Protein AF-A0A2W0CD88-F1 (afdb_monomer)

Radius of gyration: 16.81 Å; Cα contacts (8 Å, |Δi|>4): 63; chains: 1; bounding box: 39×22×50 Å

Secondary structure (DSSP, 8-state):
--HHHHHHHHHHHHHHHHHHHHHHHHHH----HHHHHHHHHHHHHHHHHHHHHHHHHHHHS-TTSTTHHHHHHHHHHHHHHHHHHHHHHHS---TT--HHHHHHHH--

Organism: NCBI:txid59845

Structure (mmCIF, N/CA/C/O backbone):
data_AF-A0A2W0CD88-F1
#
_entry.id   AF-A0A2W0CD88-F1
#
loop_
_atom_site.group_PDB
_atom_site.id
_atom_site.type_symbol
_atom_site.label_atom_id
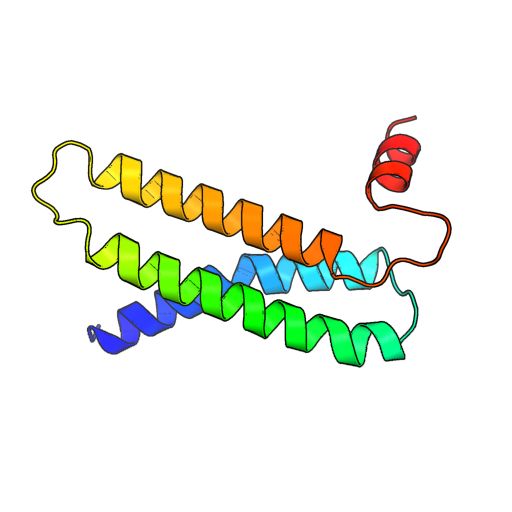_atom_site.label_alt_id
_atom_site.label_comp_id
_atom_site.label_asym_id
_atom_site.label_entity_id
_atom_site.label_seq_id
_atom_site.pdbx_PDB_ins_code
_atom_site.Cartn_x
_atom_site.Cartn_y
_atom_site.Cartn_z
_atom_site.occupancy
_atom_site.B_iso_or_equiv
_atom_site.auth_seq_id
_atom_site.auth_comp_id
_atom_site.auth_asym_id
_atom_site.auth_atom_id
_atom_site.pdbx_PDB_model_num
ATOM 1 N N . MET A 1 1 ? -5.886 -15.770 20.139 1.00 70.75 1 MET A N 1
ATOM 2 C CA . MET A 1 1 ? -4.857 -15.155 19.264 1.00 70.75 1 MET A CA 1
ATOM 3 C C . MET A 1 1 ? -4.293 -13.910 19.940 1.00 70.75 1 MET A C 1
ATOM 5 O O . MET A 1 1 ? -5.084 -13.085 20.384 1.00 70.75 1 MET A O 1
A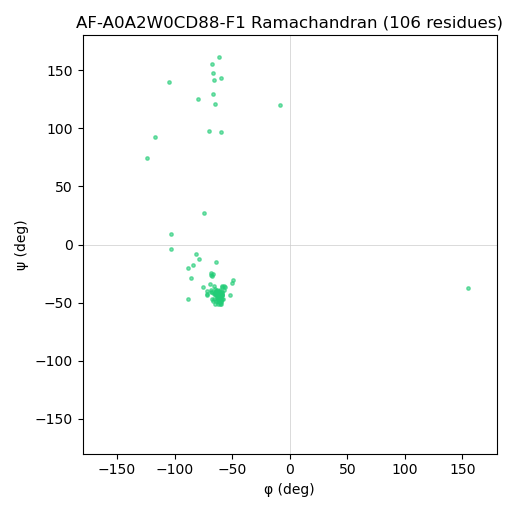TOM 9 N N . SER A 1 2 ? -2.967 -13.773 20.060 1.00 87.75 2 SER A N 1
ATOM 10 C CA . SER A 1 2 ? -2.350 -12.602 20.705 1.00 87.75 2 SER A CA 1
ATOM 11 C C . SER A 1 2 ? -2.571 -11.319 19.883 1.00 87.75 2 SER A C 1
ATOM 13 O O . SER A 1 2 ? -2.762 -11.363 18.664 1.00 87.75 2 SER A O 1
ATOM 15 N N . LYS A 1 3 ? -2.540 -10.149 20.540 1.00 82.62 3 LYS A N 1
ATOM 16 C CA . LYS A 1 3 ? -2.680 -8.834 19.877 1.00 82.62 3 LYS A CA 1
ATOM 17 C C . LYS A 1 3 ? -1.612 -8.622 18.794 1.00 82.62 3 LYS A C 1
ATOM 19 O O . LYS A 1 3 ? -1.905 -8.042 17.750 1.00 82.62 3 LYS A O 1
ATOM 24 N N . GLN A 1 4 ? -0.402 -9.129 19.035 1.00 84.44 4 GLN A N 1
ATOM 25 C CA . GLN A 1 4 ? 0.709 -9.109 18.085 1.00 84.44 4 GLN A CA 1
ATOM 26 C C . GLN A 1 4 ? 0.414 -9.985 16.864 1.00 84.44 4 GLN A C 1
ATOM 28 O O . GLN A 1 4 ? 0.478 -9.486 15.744 1.00 84.44 4 GLN A O 1
ATOM 33 N N . MET A 1 5 ? -0.039 -11.227 17.067 1.00 88.19 5 MET A N 1
ATOM 34 C CA . MET A 1 5 ? -0.384 -12.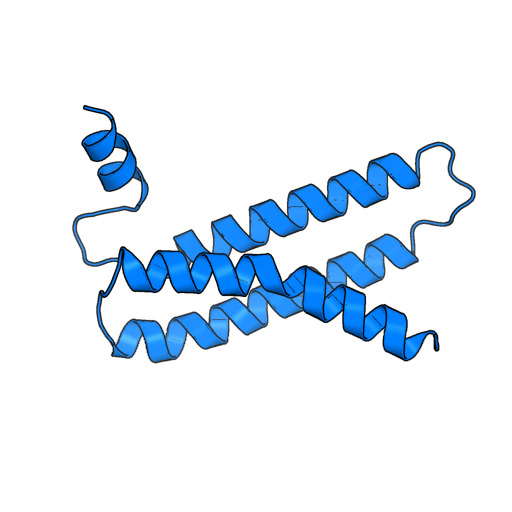137 15.969 1.00 88.19 5 MET A CA 1
ATOM 35 C C . MET A 1 5 ? -1.507 -11.573 15.086 1.00 88.19 5 MET A C 1
ATOM 37 O O . MET A 1 5 ? -1.416 -11.616 13.863 1.00 88.19 5 MET A O 1
ATOM 41 N N . LYS A 1 6 ? -2.517 -10.922 15.683 1.00 87.38 6 LYS A N 1
ATOM 42 C CA . LYS A 1 6 ? -3.561 -10.219 14.917 1.00 87.38 6 LYS A CA 1
ATOM 43 C C . LYS A 1 6 ? -2.992 -9.092 14.048 1.00 87.38 6 LYS A C 1
ATOM 45 O O . LYS A 1 6 ? -3.415 -8.924 12.911 1.00 87.38 6 LYS A O 1
ATOM 50 N N . SER A 1 7 ? -2.062 -8.303 14.588 1.00 85.25 7 SER A N 1
ATOM 51 C CA . SER A 1 7 ? -1.416 -7.214 13.849 1.00 85.25 7 SER A CA 1
ATOM 52 C C . SER A 1 7 ? -0.577 -7.733 12.686 1.00 85.25 7 SER A C 1
ATOM 54 O O . SER A 1 7 ? -0.620 -7.138 11.613 1.00 85.25 7 SER A O 1
ATOM 56 N N . MET A 1 8 ? 0.159 -8.826 12.896 1.00 89.00 8 MET A N 1
ATOM 57 C CA . MET A 1 8 ? 0.961 -9.463 11.851 1.00 89.00 8 MET A CA 1
ATOM 58 C C . MET A 1 8 ? 0.071 -9.971 10.718 1.00 89.00 8 MET A C 1
ATOM 60 O O . MET A 1 8 ? 0.329 -9.645 9.568 1.00 89.00 8 MET A O 1
ATOM 64 N N . LEU A 1 9 ? -1.029 -10.664 11.032 1.00 92.69 9 LEU A N 1
ATOM 65 C CA . LEU A 1 9 ? -1.971 -11.140 10.014 1.00 92.69 9 LEU A CA 1
ATOM 66 C C . LEU A 1 9 ? -2.606 -9.998 9.213 1.00 92.69 9 LEU A C 1
ATOM 68 O O . LEU A 1 9 ? -2.748 -10.113 8.002 1.00 92.69 9 LEU A O 1
ATOM 72 N N . ILE A 1 10 ? -2.959 -8.884 9.864 1.00 90.62 10 ILE A N 1
ATOM 73 C CA . ILE A 1 10 ? -3.493 -7.702 9.165 1.00 90.62 10 ILE A CA 1
ATOM 74 C C . ILE A 1 10 ? -2.443 -7.108 8.224 1.00 90.62 10 ILE A C 1
ATOM 76 O O . ILE A 1 10 ? -2.779 -6.728 7.108 1.00 90.62 10 ILE A O 1
ATOM 80 N N . PHE A 1 11 ? -1.184 -7.037 8.654 1.00 91.06 11 PHE A N 1
ATOM 81 C CA . PHE A 1 11 ? -0.101 -6.552 7.805 1.00 91.06 11 PHE A CA 1
ATOM 82 C C . PHE A 1 11 ? 0.148 -7.494 6.616 1.00 91.06 11 PHE A C 1
ATOM 84 O O . PHE A 1 11 ? 0.192 -7.042 5.476 1.00 91.06 11 PHE A O 1
ATOM 91 N N . MET A 1 12 ? 0.221 -8.807 6.860 1.00 93.12 12 MET A N 1
ATOM 92 C CA . MET A 1 12 ? 0.379 -9.820 5.811 1.00 93.12 12 MET A CA 1
ATOM 93 C C . MET A 1 12 ? -0.785 -9.800 4.815 1.00 93.12 12 MET A C 1
ATOM 95 O O . MET A 1 12 ? -0.560 -9.886 3.617 1.00 93.12 12 MET A O 1
ATOM 99 N N . ALA A 1 13 ? -2.024 -9.637 5.278 1.00 93.00 13 ALA A N 1
ATOM 100 C CA . ALA A 1 13 ? -3.170 -9.490 4.385 1.00 93.00 13 ALA A CA 1
ATOM 101 C C . 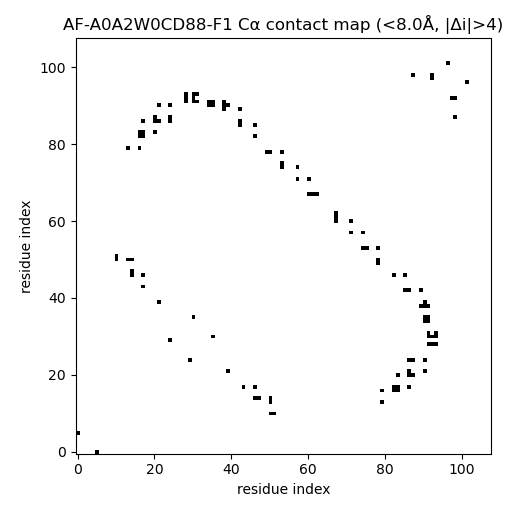ALA A 1 13 ? -3.129 -8.156 3.619 1.00 93.00 13 ALA A C 1
ATOM 103 O O . ALA A 1 13 ? -3.440 -8.110 2.432 1.00 93.00 13 ALA A O 1
ATOM 104 N N . GLY A 1 14 ? -2.717 -7.075 4.284 1.00 91.88 14 GLY A N 1
ATOM 105 C CA . GLY A 1 14 ? -2.637 -5.736 3.704 1.00 91.88 14 GLY A CA 1
ATOM 106 C C . GLY A 1 14 ? -1.556 -5.575 2.636 1.00 91.88 14 GLY A C 1
ATOM 107 O O . GLY A 1 14 ? -1.709 -4.718 1.773 1.00 91.88 14 GLY A O 1
ATOM 108 N N . ILE A 1 15 ? -0.498 -6.397 2.654 1.00 94.38 15 ILE A N 1
ATOM 109 C CA . ILE A 1 15 ? 0.556 -6.361 1.629 1.00 94.38 15 ILE A CA 1
ATOM 110 C C . ILE A 1 15 ? 0.197 -7.172 0.373 1.00 94.38 15 ILE A C 1
ATOM 112 O O . ILE A 1 15 ? 0.787 -6.939 -0.683 1.00 94.38 15 ILE A O 1
ATOM 116 N N . LEU A 1 16 ? -0.786 -8.082 0.445 1.00 94.62 16 LEU A N 1
ATOM 117 C CA . LEU A 1 16 ? -1.200 -8.919 -0.692 1.00 94.62 16 LEU A CA 1
ATOM 118 C C . LEU A 1 16 ? -1.518 -8.124 -1.969 1.00 94.62 16 LEU A C 1
ATOM 120 O O . LEU A 1 16 ? -1.043 -8.541 -3.023 1.00 94.62 16 LEU A O 1
ATOM 124 N N . PRO A 1 17 ? -2.240 -6.984 -1.931 1.00 94.00 17 PRO A N 1
ATOM 125 C CA . PRO A 1 17 ? -2.482 -6.179 -3.126 1.00 94.00 17 PRO A CA 1
ATOM 126 C C . PRO A 1 17 ? -1.191 -5.739 -3.819 1.00 94.00 17 PRO A C 1
ATOM 128 O O . PRO A 1 17 ? -1.121 -5.779 -5.043 1.00 94.00 17 PRO A O 1
ATOM 131 N N . THR A 1 18 ? -0.152 -5.377 -3.057 1.00 95.56 18 THR A N 1
ATOM 132 C CA . THR A 1 18 ? 1.166 -5.022 -3.606 1.00 95.56 18 THR A CA 1
ATOM 133 C C . THR A 1 18 ? 1.804 -6.220 -4.294 1.00 95.56 18 THR A C 1
ATOM 135 O O . THR A 1 18 ? 2.233 -6.102 -5.437 1.00 95.56 18 THR A O 1
ATOM 138 N N . VAL A 1 19 ? 1.819 -7.382 -3.630 1.00 95.12 19 VAL A N 1
ATOM 139 C CA . VAL A 1 19 ? 2.401 -8.616 -4.184 1.00 95.12 19 VAL A CA 1
ATOM 140 C C . VAL A 1 19 ? 1.693 -9.002 -5.482 1.00 95.12 19 VAL A C 1
ATOM 142 O O . VAL A 1 19 ? 2.349 -9.187 -6.502 1.00 95.12 19 VAL A O 1
ATOM 145 N N . ILE A 1 20 ? 0.359 -9.069 -5.461 1.00 95.56 20 ILE A N 1
ATOM 146 C CA . ILE A 1 20 ? -0.462 -9.425 -6.624 1.00 95.56 20 ILE A CA 1
ATOM 147 C C . ILE A 1 20 ? -0.220 -8.437 -7.769 1.00 95.56 20 ILE A C 1
ATOM 149 O O . ILE A 1 20 ? 0.034 -8.859 -8.894 1.00 95.56 20 ILE A O 1
ATOM 153 N N . SER A 1 21 ? -0.233 -7.132 -7.485 1.00 93.38 21 SER A N 1
ATOM 154 C CA . SER A 1 21 ? -0.035 -6.102 -8.512 1.00 93.38 21 SER A CA 1
ATOM 155 C C . SER A 1 21 ? 1.359 -6.176 -9.131 1.00 93.38 21 SER A C 1
ATOM 157 O O . SER A 1 21 ? 1.487 -6.063 -10.345 1.00 93.38 21 SER A O 1
ATOM 159 N N . ILE A 1 22 ? 2.401 -6.414 -8.328 1.00 92.56 22 ILE A N 1
ATOM 160 C CA . ILE A 1 22 ? 3.773 -6.571 -8.831 1.00 92.56 22 ILE A CA 1
ATOM 161 C C . ILE A 1 22 ? 3.879 -7.812 -9.718 1.00 92.56 22 ILE A C 1
ATOM 163 O O . ILE A 1 22 ? 4.484 -7.734 -10.780 1.00 92.56 22 ILE A O 1
ATOM 167 N N . GLN A 1 23 ? 3.267 -8.939 -9.336 1.00 92.12 23 GLN A N 1
ATOM 168 C CA . GLN A 1 23 ? 3.264 -10.145 -10.174 1.00 92.12 23 GLN A CA 1
ATOM 169 C C . GLN A 1 23 ? 2.560 -9.905 -11.515 1.00 92.12 23 GLN A C 1
ATOM 171 O O . GLN A 1 23 ? 3.087 -10.282 -12.560 1.00 92.12 23 GLN A O 1
ATOM 176 N N . ILE A 1 24 ? 1.416 -9.212 -11.500 1.00 90.44 24 ILE A N 1
ATOM 177 C CA . ILE A 1 24 ? 0.709 -8.799 -12.720 1.00 90.44 24 ILE A CA 1
ATOM 178 C C . ILE A 1 24 ? 1.615 -7.904 -13.578 1.00 90.44 24 ILE A C 1
ATOM 180 O O . ILE A 1 24 ? 1.780 -8.162 -14.767 1.00 90.44 24 ILE A O 1
ATOM 184 N N . MET A 1 25 ? 2.255 -6.890 -12.990 1.00 88.12 25 MET A N 1
ATOM 185 C CA . MET A 1 25 ? 3.146 -5.994 -13.732 1.00 88.12 25 MET A CA 1
ATOM 186 C C . MET A 1 25 ? 4.381 -6.705 -14.286 1.00 88.12 25 MET A C 1
ATOM 188 O O . MET A 1 25 ? 4.769 -6.432 -15.413 1.00 88.12 25 MET A O 1
ATOM 192 N N . ILE A 1 26 ? 4.975 -7.653 -13.561 1.00 88.50 26 ILE A N 1
ATOM 193 C CA . ILE A 1 26 ? 6.090 -8.462 -14.076 1.00 88.50 26 ILE A CA 1
ATOM 194 C C . ILE A 1 26 ? 5.646 -9.309 -15.274 1.00 88.50 26 ILE A C 1
ATOM 196 O O . ILE A 1 26 ? 6.419 -9.458 -16.219 1.00 88.50 26 ILE A O 1
ATOM 200 N N . HIS A 1 27 ? 4.430 -9.859 -15.231 1.00 86.44 27 HIS A N 1
ATOM 201 C CA . HIS A 1 27 ? 3.890 -10.691 -16.303 1.00 86.44 27 HIS A CA 1
ATOM 202 C C . HIS A 1 27 ? 3.622 -9.890 -17.586 1.00 86.44 27 HIS A C 1
ATOM 204 O O . HIS A 1 27 ? 4.036 -10.316 -18.660 1.00 86.44 27 HIS A O 1
ATOM 210 N N . TYR A 1 28 ? 2.970 -8.727 -17.477 1.00 82.75 28 TYR A N 1
ATOM 211 C CA . TYR A 1 28 ? 2.600 -7.904 -18.638 1.00 82.75 28 TYR A CA 1
ATOM 212 C C . TYR A 1 28 ? 3.704 -6.948 -19.102 1.00 82.75 28 TYR A C 1
ATOM 214 O O . TYR A 1 28 ? 3.786 -6.633 -20.284 1.00 82.75 28 TYR A O 1
ATOM 222 N N . PHE A 1 29 ? 4.568 -6.503 -18.188 1.00 81.12 29 PHE A N 1
ATOM 223 C CA . PHE A 1 29 ? 5.673 -5.581 -18.456 1.00 81.12 29 PHE A CA 1
ATOM 224 C C . PHE A 1 29 ? 6.993 -6.209 -18.002 1.00 81.12 29 PHE A C 1
ATOM 226 O O . PHE A 1 29 ? 7.577 -5.797 -16.988 1.00 81.12 29 PHE A O 1
ATOM 233 N N . PRO A 1 30 ? 7.519 -7.187 -18.760 1.00 75.06 30 PRO A N 1
ATOM 234 C CA . PRO A 1 30 ? 8.822 -7.787 -18.503 1.00 75.06 30 PRO A CA 1
ATOM 235 C C . PRO A 1 30 ? 9.979 -6.853 -18.913 1.00 75.06 30 PRO A C 1
ATOM 237 O O . PRO A 1 30 ? 11.070 -7.331 -19.214 1.00 75.06 30 PRO A O 1
ATOM 240 N N . ALA A 1 31 ? 9.774 -5.535 -18.905 1.00 66.19 31 ALA A N 1
ATOM 241 C CA . ALA A 1 31 ? 10.766 -4.524 -19.251 1.00 66.19 31 ALA A CA 1
ATOM 242 C C . ALA A 1 31 ? 11.995 -4.554 -18.322 1.00 66.19 31 ALA A C 1
ATOM 244 O O . ALA A 1 31 ? 11.953 -5.147 -17.245 1.00 66.19 31 ALA A O 1
ATOM 245 N N . THR A 1 32 ? 13.110 -3.953 -18.753 1.00 66.69 32 THR A N 1
ATOM 246 C CA . THR A 1 32 ? 14.468 -3.974 -18.145 1.00 66.69 32 THR A CA 1
ATOM 247 C C . THR A 1 32 ? 14.636 -4.614 -16.746 1.00 66.69 32 THR A C 1
ATOM 249 O O . THR A 1 32 ? 14.103 -4.161 -15.729 1.00 66.69 32 THR A O 1
ATOM 252 N N . GLY A 1 33 ? 15.476 -5.655 -16.666 1.00 71.75 33 GLY A N 1
ATOM 253 C CA . GLY A 1 33 ? 15.785 -6.348 -15.406 1.00 71.75 33 GLY A CA 1
ATOM 254 C C . GLY A 1 33 ? 16.382 -5.434 -14.326 1.00 71.75 33 GLY A C 1
ATOM 255 O O . GLY A 1 33 ? 16.016 -5.548 -13.160 1.00 71.75 33 GLY A O 1
ATOM 256 N N . LEU A 1 34 ? 17.226 -4.467 -14.709 1.00 77.69 34 LEU A N 1
ATOM 257 C CA . LEU A 1 34 ? 17.843 -3.521 -13.770 1.00 77.69 34 LEU A CA 1
ATOM 258 C C . LEU A 1 34 ? 16.821 -2.554 -13.151 1.00 77.69 34 LEU A C 1
ATOM 260 O O . LEU A 1 34 ? 16.860 -2.308 -11.946 1.00 77.69 34 LEU A O 1
ATOM 264 N N . GLY A 1 35 ? 15.869 -2.058 -13.950 1.00 80.06 35 GLY A N 1
ATOM 265 C CA . GLY A 1 35 ? 14.784 -1.215 -13.452 1.00 80.06 35 GLY A CA 1
ATOM 266 C C . GLY A 1 35 ? 13.969 -1.944 -12.388 1.00 80.06 35 GLY A C 1
ATOM 267 O O . GLY A 1 35 ? 13.692 -1.382 -11.330 1.00 80.06 35 GLY A O 1
ATOM 268 N N . ARG A 1 36 ? 13.658 -3.227 -12.613 1.00 85.62 36 ARG A N 1
ATOM 269 C CA . ARG A 1 36 ? 12.925 -4.071 -11.654 1.00 85.62 36 ARG A CA 1
ATOM 270 C C . ARG A 1 36 ? 13.687 -4.291 -10.347 1.00 85.62 36 ARG A C 1
ATOM 272 O O . ARG A 1 36 ? 13.073 -4.227 -9.286 1.00 85.62 36 ARG A O 1
ATOM 279 N N . ILE A 1 37 ? 15.005 -4.491 -10.409 1.00 88.38 37 ILE A N 1
ATOM 280 C CA . ILE A 1 37 ? 15.854 -4.684 -9.218 1.00 88.38 37 ILE A CA 1
ATOM 281 C C . ILE A 1 37 ? 15.780 -3.479 -8.270 1.00 88.38 37 ILE A C 1
ATOM 283 O O . ILE A 1 37 ? 15.797 -3.665 -7.057 1.00 88.38 37 ILE A O 1
ATOM 287 N N . ILE A 1 38 ? 15.669 -2.259 -8.801 1.00 87.62 38 ILE A N 1
ATOM 288 C CA . ILE A 1 38 ? 15.620 -1.035 -7.987 1.00 87.62 38 ILE A CA 1
ATOM 289 C C . ILE A 1 38 ? 14.181 -0.691 -7.580 1.00 87.62 38 ILE A C 1
ATOM 291 O O . ILE A 1 38 ? 13.908 -0.395 -6.416 1.00 87.62 38 ILE A O 1
ATOM 295 N N . THR A 1 39 ? 13.251 -0.732 -8.533 1.00 90.25 39 THR A N 1
ATOM 296 C CA . THR A 1 39 ? 11.873 -0.252 -8.334 1.00 90.25 39 THR A CA 1
ATOM 297 C C . THR A 1 39 ? 11.054 -1.173 -7.440 1.00 90.25 39 THR A C 1
ATOM 299 O O . THR A 1 39 ? 10.386 -0.675 -6.542 1.00 90.25 39 THR A O 1
ATOM 302 N N . ILE A 1 40 ? 11.143 -2.501 -7.597 1.00 91.81 40 ILE A N 1
ATOM 303 C CA . ILE A 1 40 ? 10.325 -3.449 -6.823 1.00 91.81 40 ILE A CA 1
ATOM 304 C C . ILE A 1 40 ? 10.582 -3.319 -5.310 1.00 91.81 40 ILE A C 1
ATOM 306 O O . ILE A 1 40 ? 9.610 -3.137 -4.568 1.00 91.81 40 ILE A O 1
ATOM 310 N N . PRO A 1 41 ? 11.838 -3.356 -4.809 1.00 93.31 41 PRO A N 1
ATOM 311 C CA . PRO A 1 41 ? 12.100 -3.142 -3.387 1.00 93.31 41 PRO A CA 1
ATOM 312 C C . PRO A 1 41 ? 11.607 -1.778 -2.901 1.00 93.31 41 PRO A C 1
ATOM 314 O O . PRO A 1 41 ? 11.010 -1.685 -1.828 1.00 93.31 41 PRO A O 1
ATOM 317 N N . PHE A 1 42 ? 11.803 -0.727 -3.700 1.00 93.94 42 PHE A N 1
ATOM 318 C CA . PHE A 1 42 ? 11.362 0.618 -3.346 1.00 93.94 42 PHE A CA 1
ATOM 319 C C . PHE A 1 42 ? 9.833 0.710 -3.233 1.00 93.94 42 PHE A C 1
ATOM 321 O O . PHE A 1 42 ? 9.316 1.233 -2.245 1.00 93.94 42 PHE A O 1
ATOM 328 N N . THR A 1 43 ? 9.097 0.115 -4.173 1.00 95.00 43 THR A N 1
ATOM 329 C CA . THR A 1 43 ? 7.634 0.014 -4.128 1.00 95.00 43 THR A CA 1
ATOM 330 C C . THR A 1 43 ? 7.155 -0.730 -2.882 1.00 95.00 43 THR A C 1
ATOM 332 O O . THR A 1 43 ? 6.223 -0.269 -2.219 1.00 95.00 43 THR A O 1
ATOM 335 N N . TYR A 1 44 ? 7.810 -1.834 -2.499 1.00 95.06 44 TYR A N 1
ATOM 336 C CA . TYR A 1 44 ? 7.490 -2.534 -1.249 1.00 95.06 44 TYR A CA 1
ATOM 337 C C . TYR A 1 44 ? 7.700 -1.655 -0.015 1.00 95.06 44 TYR A C 1
ATOM 339 O O . TYR A 1 44 ? 6.856 -1.677 0.883 1.00 95.06 44 TYR A O 1
ATOM 347 N N . 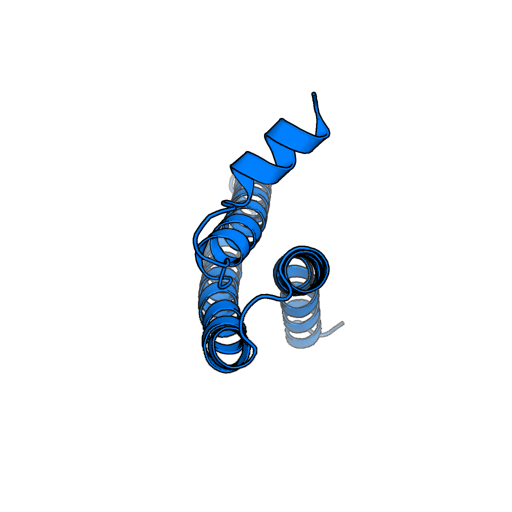ILE A 1 45 ? 8.782 -0.872 0.037 1.00 96.19 45 ILE A N 1
ATOM 348 C CA . ILE A 1 45 ? 9.050 0.054 1.147 1.00 96.19 45 ILE A CA 1
ATOM 349 C C . ILE A 1 45 ? 7.945 1.112 1.233 1.00 96.19 45 ILE A C 1
ATOM 351 O O . ILE A 1 45 ? 7.343 1.282 2.296 1.00 96.19 45 ILE A O 1
ATOM 355 N N . VAL A 1 46 ? 7.624 1.775 0.118 1.00 96.31 46 VAL A N 1
ATOM 356 C CA . VAL A 1 46 ? 6.595 2.827 0.067 1.00 96.31 46 VAL A CA 1
ATOM 357 C C . VAL A 1 46 ? 5.226 2.283 0.484 1.00 96.31 46 VAL A C 1
ATOM 359 O O . VAL A 1 46 ? 4.585 2.841 1.379 1.00 96.31 46 VAL A O 1
ATOM 362 N N . ASN A 1 47 ? 4.795 1.154 -0.086 1.00 96.62 47 ASN A N 1
ATOM 363 C CA . ASN A 1 47 ? 3.509 0.551 0.267 1.00 96.62 47 ASN A CA 1
ATOM 364 C C . ASN A 1 47 ? 3.487 0.049 1.719 1.00 96.62 47 ASN A C 1
ATOM 366 O O . ASN A 1 47 ? 2.480 0.218 2.406 1.00 96.62 47 ASN A O 1
ATOM 370 N N . SER A 1 48 ? 4.602 -0.471 2.241 1.00 95.19 48 SER A N 1
ATOM 371 C CA . SER A 1 48 ? 4.703 -0.859 3.656 1.00 95.19 48 SER A CA 1
ATOM 372 C C . SER A 1 48 ? 4.543 0.341 4.592 1.00 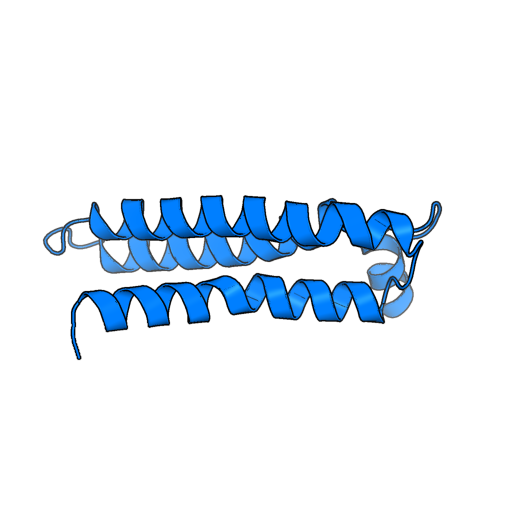95.19 48 SER A C 1
ATOM 374 O O . SER A 1 48 ? 3.844 0.234 5.600 1.00 95.19 48 SER A O 1
ATOM 376 N N . ILE A 1 49 ? 5.127 1.497 4.256 1.00 96.50 49 ILE A N 1
ATOM 377 C CA . ILE A 1 49 ? 4.956 2.741 5.024 1.00 96.50 49 ILE A CA 1
ATOM 378 C C . ILE A 1 49 ? 3.487 3.172 5.020 1.00 96.50 49 ILE A C 1
ATOM 380 O O . ILE A 1 49 ? 2.917 3.412 6.087 1.00 96.50 49 ILE A O 1
ATOM 384 N N . ILE A 1 50 ? 2.844 3.201 3.850 1.00 96.00 50 ILE A N 1
ATOM 385 C CA . ILE A 1 50 ? 1.421 3.552 3.722 1.00 96.00 50 ILE A CA 1
ATOM 386 C C . ILE A 1 50 ? 0.547 2.595 4.543 1.00 96.00 50 ILE A C 1
ATOM 388 O O . ILE A 1 50 ? -0.355 3.036 5.260 1.00 96.00 50 ILE A O 1
ATOM 392 N N . LEU A 1 51 ? 0.835 1.294 4.495 1.00 95.62 51 LEU A N 1
ATOM 393 C CA . LEU A 1 51 ? 0.108 0.279 5.251 1.00 95.62 51 LEU A CA 1
ATOM 394 C C . LEU A 1 51 ? 0.282 0.454 6.767 1.00 95.62 51 LEU A C 1
ATOM 396 O O . LEU A 1 51 ? -0.697 0.375 7.513 1.00 95.62 51 LEU A O 1
ATOM 400 N N . MET A 1 52 ? 1.499 0.741 7.238 1.00 94.19 52 MET A N 1
ATOM 401 C CA . MET A 1 52 ? 1.751 1.044 8.652 1.00 94.19 52 MET A CA 1
ATOM 402 C C . MET A 1 52 ? 0.967 2.278 9.111 1.00 94.19 52 MET A C 1
ATOM 404 O O . MET A 1 52 ? 0.325 2.233 10.166 1.00 94.19 52 MET A O 1
ATOM 408 N N . VAL A 1 53 ? 0.949 3.345 8.304 1.00 94.75 53 VAL A N 1
ATOM 409 C CA . VAL A 1 53 ? 0.158 4.556 8.577 1.00 94.75 53 VAL A CA 1
ATOM 410 C C . VAL A 1 53 ? -1.334 4.228 8.626 1.00 94.75 53 VAL A C 1
ATOM 412 O O . VAL A 1 53 ? -2.016 4.619 9.573 1.00 94.75 53 VAL A O 1
ATOM 415 N N . ALA A 1 54 ? -1.851 3.449 7.676 1.00 93.50 54 ALA A N 1
ATOM 416 C CA . ALA A 1 54 ? -3.254 3.042 7.659 1.00 93.50 54 ALA A CA 1
ATOM 417 C C . ALA A 1 54 ? -3.644 2.225 8.900 1.00 93.50 54 ALA A C 1
ATOM 419 O O . ALA A 1 54 ? -4.682 2.474 9.525 1.00 93.50 54 ALA A O 1
ATOM 420 N N . ILE A 1 55 ? -2.798 1.278 9.314 1.00 92.31 55 ILE A N 1
ATOM 421 C CA . ILE A 1 55 ? -3.002 0.498 10.542 1.00 92.31 55 ILE A CA 1
ATOM 422 C C . ILE A 1 55 ? -2.985 1.417 11.772 1.00 92.31 55 ILE A C 1
ATOM 424 O O . ILE A 1 55 ? -3.809 1.253 12.675 1.00 92.31 55 ILE A O 1
ATOM 428 N N . PHE A 1 56 ? -2.081 2.394 11.821 1.00 91.62 56 PHE A N 1
ATOM 429 C CA . PHE A 1 56 ? -2.010 3.358 12.917 1.00 91.62 56 PHE A CA 1
ATOM 430 C C . PHE A 1 56 ? -3.266 4.243 12.986 1.00 91.62 56 PHE A C 1
ATOM 432 O O . PHE A 1 56 ? -3.933 4.288 14.023 1.00 91.62 56 PHE A O 1
ATOM 439 N N . VAL A 1 57 ? -3.670 4.856 11.871 1.00 91.12 57 VAL A N 1
ATOM 440 C CA . VAL A 1 57 ? -4.868 5.710 11.786 1.00 91.12 57 VAL A CA 1
ATOM 441 C C . VAL A 1 57 ? -6.137 4.924 12.130 1.00 91.12 57 VAL A C 1
ATOM 443 O O . VAL A 1 57 ? -6.968 5.385 12.914 1.00 91.12 57 VAL A O 1
ATOM 446 N N . THR A 1 58 ? -6.289 3.698 11.622 1.00 90.06 58 THR A N 1
ATOM 447 C CA . THR A 1 58 ? -7.469 2.864 11.921 1.00 90.06 58 THR A CA 1
ATOM 448 C C . THR A 1 58 ? -7.554 2.432 13.388 1.00 90.06 58 THR A C 1
ATOM 450 O O . THR A 1 58 ? -8.663 2.198 13.885 1.00 90.06 58 THR A O 1
ATOM 453 N N . ARG A 1 59 ? -6.421 2.370 14.105 1.00 86.50 59 ARG A N 1
ATOM 454 C CA . ARG A 1 59 ? -6.380 2.161 15.564 1.00 86.50 59 ARG A CA 1
ATOM 455 C C . ARG A 1 59 ? -6.777 3.408 16.348 1.00 86.50 59 ARG A C 1
ATOM 457 O O . ARG A 1 59 ? -7.452 3.263 17.364 1.00 86.50 59 ARG A O 1
ATOM 464 N N . LEU A 1 60 ? -6.406 4.598 15.874 1.00 87.00 60 LEU A N 1
ATOM 465 C CA . LEU A 1 60 ? -6.787 5.871 16.501 1.00 87.00 60 LEU A CA 1
ATOM 466 C C . LEU A 1 60 ? -8.293 6.150 16.402 1.00 87.00 60 LEU A C 1
ATOM 468 O O . LEU A 1 60 ? -8.867 6.815 17.264 1.00 87.00 60 LEU A O 1
ATOM 472 N N . ILE A 1 61 ? -8.965 5.613 15.379 1.00 85.06 61 ILE A N 1
ATOM 473 C CA . ILE A 1 61 ? -10.421 5.721 15.247 1.00 85.06 61 ILE A CA 1
ATOM 474 C C . ILE A 1 61 ? -11.096 4.854 16.326 1.00 85.06 61 ILE A C 1
ATOM 476 O O . ILE A 1 61 ? -11.281 3.638 16.174 1.00 85.06 61 ILE A O 1
ATOM 480 N N . GLY A 1 62 ? -11.486 5.506 17.424 1.00 69.75 62 GLY A N 1
ATOM 481 C CA . GLY A 1 62 ? -12.179 4.892 18.555 1.00 69.75 62 GLY A CA 1
ATOM 482 C C . GLY A 1 62 ? -13.520 4.254 18.172 1.00 69.75 62 GLY A C 1
ATOM 483 O O . GLY A 1 62 ? -14.273 4.780 17.352 1.00 69.75 62 GLY A O 1
ATOM 484 N N . ALA A 1 63 ? -13.836 3.120 18.803 1.00 65.25 63 ALA A N 1
ATOM 485 C CA . ALA A 1 63 ? -15.029 2.314 18.515 1.00 65.25 63 ALA A CA 1
ATOM 486 C C . ALA A 1 63 ? -16.369 3.025 18.805 1.00 65.25 63 ALA A C 1
ATOM 488 O O . ALA A 1 63 ? -17.405 2.579 18.329 1.00 65.25 63 ALA A O 1
ATOM 489 N N . LYS A 1 64 ? -16.357 4.134 19.560 1.00 64.19 64 LYS A N 1
ATOM 490 C CA . LYS A 1 64 ? -17.565 4.853 20.004 1.00 64.19 64 LYS A CA 1
ATOM 491 C C . LYS A 1 64 ? -18.166 5.806 18.960 1.00 64.19 64 LYS A C 1
ATOM 493 O O . LYS A 1 64 ? -19.243 6.346 19.189 1.00 64.19 64 LYS A O 1
ATOM 498 N N . ARG A 1 65 ? -17.504 6.050 17.821 1.00 72.81 65 ARG A N 1
ATOM 499 C CA . ARG A 1 65 ? -18.082 6.895 16.759 1.00 72.81 65 ARG A CA 1
ATOM 500 C C . ARG A 1 65 ? -19.079 6.068 15.942 1.00 72.81 65 ARG A C 1
ATOM 502 O O . ARG A 1 65 ? -18.680 5.058 15.369 1.00 72.81 65 ARG A O 1
ATOM 509 N N . LYS A 1 66 ? -20.334 6.529 15.813 1.00 72.50 66 LYS A N 1
ATOM 510 C CA . LYS A 1 66 ? -21.391 5.876 15.000 1.00 72.50 66 LYS A CA 1
ATOM 511 C C . LYS A 1 66 ? -20.933 5.524 13.571 1.00 72.50 66 LYS A C 1
ATOM 513 O O . LYS A 1 66 ? -21.351 4.511 13.031 1.00 72.50 66 LYS A O 1
ATOM 518 N N . PHE A 1 67 ? -20.014 6.306 12.998 1.00 78.38 67 PHE A N 1
ATOM 519 C CA . PHE A 1 67 ? -19.466 6.113 11.647 1.00 78.38 67 PHE A CA 1
ATOM 520 C C . PHE A 1 67 ? -18.057 5.494 11.601 1.00 78.38 67 PHE A C 1
ATOM 522 O O . PHE A 1 67 ? -17.450 5.421 10.532 1.00 78.38 67 PHE A O 1
ATOM 529 N N . ALA A 1 68 ? -17.513 5.022 12.731 1.00 82.50 68 ALA A N 1
ATOM 530 C CA . ALA A 1 68 ? -16.154 4.471 12.800 1.00 82.50 68 ALA A CA 1
ATOM 531 C C . ALA A 1 68 ? -15.931 3.313 11.820 1.00 82.50 68 ALA A C 1
ATOM 533 O O . ALA A 1 68 ? -14.844 3.172 11.266 1.00 82.50 68 ALA A O 1
ATOM 534 N N . TRP A 1 69 ? -16.944 2.472 11.619 1.00 82.56 69 TRP A N 1
ATOM 535 C CA . TRP A 1 69 ? -16.838 1.303 10.753 1.00 82.56 69 TRP A CA 1
ATOM 536 C C . TRP A 1 69 ? -16.773 1.671 9.268 1.00 82.56 69 TRP A C 1
ATOM 538 O O . TRP A 1 69 ? -15.917 1.147 8.557 1.00 82.56 69 TRP A O 1
ATOM 548 N N . VAL A 1 70 ? -17.609 2.619 8.827 1.00 87.56 70 VAL A N 1
ATOM 549 C CA . VAL A 1 70 ? -17.587 3.140 7.451 1.00 87.56 70 VAL A CA 1
ATOM 550 C C . VAL A 1 70 ? -16.238 3.794 7.173 1.00 87.56 70 VAL A C 1
ATOM 552 O O . VAL A 1 70 ? -15.567 3.416 6.222 1.00 87.56 70 VAL A O 1
ATOM 555 N N . LEU A 1 71 ? -15.775 4.672 8.070 1.00 87.81 71 LEU A N 1
ATOM 556 C CA . LEU A 1 71 ? -14.492 5.360 7.917 1.00 87.81 71 LEU A CA 1
ATOM 557 C C . LEU A 1 71 ? -13.311 4.380 7.827 1.00 87.81 71 LEU A C 1
ATOM 559 O O . LEU A 1 71 ? -12.447 4.527 6.967 1.00 87.81 71 LEU A O 1
ATOM 563 N N . LYS A 1 72 ? -13.289 3.347 8.682 1.00 89.00 72 LYS A N 1
ATOM 564 C CA . LYS A 1 72 ? -12.252 2.304 8.637 1.00 89.00 72 LYS A CA 1
ATOM 565 C C . LYS A 1 72 ? -12.263 1.556 7.308 1.00 89.00 72 LYS A C 1
ATOM 567 O O . LYS A 1 72 ? -11.195 1.332 6.750 1.00 89.00 72 LYS A O 1
ATOM 572 N N . ARG A 1 73 ? -13.441 1.185 6.795 1.00 89.75 73 ARG A N 1
ATOM 573 C CA . ARG A 1 73 ? -13.566 0.524 5.487 1.00 89.75 73 ARG A CA 1
ATOM 574 C C . ARG A 1 73 ? -13.086 1.420 4.350 1.00 89.75 73 ARG A C 1
ATOM 576 O O . ARG A 1 73 ? -12.300 0.955 3.534 1.00 89.75 73 ARG A O 1
ATOM 583 N N . SER A 1 74 ? -13.487 2.690 4.337 1.00 92.62 74 SER A N 1
ATOM 584 C CA . SER A 1 74 ? -13.048 3.651 3.321 1.00 92.62 74 SER A CA 1
ATOM 585 C C . SER A 1 74 ? -11.528 3.804 3.300 1.00 92.62 74 SER A C 1
ATOM 587 O O . SER A 1 74 ? -10.942 3.791 2.224 1.00 92.62 74 SER A O 1
ATOM 589 N N . ILE A 1 75 ? -10.875 3.861 4.469 1.00 92.62 75 ILE A N 1
ATOM 590 C CA . ILE A 1 75 ? -9.405 3.900 4.554 1.00 92.62 75 ILE A CA 1
ATOM 591 C C . ILE A 1 75 ? -8.790 2.670 3.881 1.00 92.62 75 ILE A C 1
ATOM 593 O O . ILE A 1 75 ? -7.877 2.818 3.079 1.00 92.62 75 ILE A O 1
ATOM 597 N N . TRP A 1 76 ? -9.294 1.466 4.164 1.00 93.56 76 TRP A N 1
ATOM 598 C CA . TRP A 1 76 ? -8.764 0.244 3.551 1.00 93.56 76 TRP A CA 1
ATOM 599 C C . TRP A 1 76 ? -8.963 0.202 2.035 1.00 93.56 76 TRP A C 1
ATOM 601 O O . TRP A 1 76 ? -8.043 -0.193 1.326 1.00 93.56 76 TRP A O 1
ATOM 611 N N . VAL A 1 77 ? -10.114 0.657 1.532 1.00 94.31 77 VAL A N 1
ATOM 612 C CA . VAL A 1 77 ? -10.355 0.773 0.083 1.00 94.31 77 VAL A CA 1
ATOM 613 C C . VAL A 1 77 ? -9.350 1.735 -0.551 1.00 94.31 77 VAL A C 1
ATOM 615 O O . VAL A 1 77 ? -8.699 1.377 -1.526 1.00 94.31 77 VAL A O 1
ATOM 618 N N . ILE A 1 78 ? -9.156 2.915 0.043 1.00 95.12 78 ILE A N 1
ATOM 619 C CA . ILE A 1 78 ? -8.187 3.911 -0.436 1.00 95.12 78 ILE A CA 1
ATOM 620 C C . ILE A 1 78 ? -6.764 3.341 -0.435 1.00 95.12 78 ILE A C 1
ATOM 622 O O . ILE A 1 78 ? -6.033 3.530 -1.401 1.00 95.12 78 ILE A O 1
ATOM 626 N N . VAL A 1 79 ? -6.372 2.617 0.615 1.00 95.31 79 VAL A N 1
ATOM 627 C CA . VAL A 1 79 ? -5.035 2.011 0.730 1.00 95.31 79 VAL A CA 1
ATOM 628 C C . VAL A 1 79 ? -4.799 0.968 -0.357 1.00 95.31 79 VAL A C 1
ATOM 630 O O . VAL A 1 79 ? -3.740 0.983 -0.978 1.00 95.31 79 VAL A O 1
ATOM 633 N N . ILE A 1 80 ? -5.781 0.102 -0.622 1.00 94.44 80 ILE A N 1
ATOM 634 C CA . ILE A 1 80 ? -5.690 -0.902 -1.691 1.00 94.44 80 ILE A CA 1
ATOM 635 C C . ILE A 1 80 ? -5.538 -0.213 -3.050 1.00 94.44 80 ILE A C 1
ATOM 637 O O . ILE A 1 80 ? -4.628 -0.550 -3.806 1.00 94.44 80 ILE A O 1
ATOM 641 N N . THR A 1 81 ? -6.374 0.788 -3.339 1.00 95.00 81 THR A N 1
ATOM 642 C CA . THR A 1 81 ? -6.294 1.552 -4.592 1.00 95.00 81 THR A CA 1
ATOM 643 C C . THR A 1 81 ? -4.948 2.261 -4.735 1.00 95.00 81 THR A C 1
ATOM 645 O O . THR A 1 81 ? -4.341 2.211 -5.803 1.00 95.00 81 THR A O 1
ATOM 648 N N . LEU A 1 82 ? -4.441 2.872 -3.659 1.00 95.69 82 LEU A N 1
ATOM 649 C CA . LEU A 1 82 ? -3.126 3.514 -3.648 1.00 95.69 82 LEU A CA 1
ATOM 650 C C . LEU A 1 82 ? -1.998 2.514 -3.894 1.00 95.69 82 LEU A C 1
ATOM 652 O O . LEU A 1 82 ? -1.098 2.816 -4.668 1.00 95.69 82 LEU A O 1
ATOM 656 N N . HIS A 1 83 ? -2.042 1.328 -3.281 1.00 96.19 83 HIS A N 1
ATOM 657 C CA . HIS A 1 83 ? -1.033 0.295 -3.519 1.00 96.19 83 HIS A CA 1
ATOM 658 C C . HIS A 1 83 ? -0.959 -0.089 -4.994 1.00 96.19 83 HIS A C 1
ATOM 660 O O . HIS A 1 83 ? 0.138 -0.129 -5.549 1.00 96.19 83 HIS A O 1
ATOM 666 N N . ILE A 1 84 ? -2.111 -0.325 -5.626 1.00 94.44 84 ILE A N 1
ATOM 667 C CA . ILE A 1 84 ? -2.190 -0.660 -7.053 1.00 94.44 84 ILE A CA 1
ATOM 668 C C . ILE A 1 84 ? -1.646 0.499 -7.899 1.00 94.44 84 ILE A C 1
ATOM 670 O O . ILE A 1 84 ? -0.790 0.284 -8.754 1.00 94.44 84 ILE A O 1
ATOM 674 N N . ALA A 1 85 ? -2.085 1.732 -7.631 1.00 93.88 85 ALA A N 1
ATOM 675 C CA . ALA A 1 85 ? -1.652 2.911 -8.378 1.00 93.88 85 ALA A CA 1
ATOM 676 C C . ALA A 1 85 ? -0.135 3.146 -8.280 1.00 93.88 85 ALA A C 1
ATOM 678 O O . ALA A 1 85 ? 0.510 3.418 -9.289 1.00 93.88 85 ALA A O 1
ATOM 679 N N . ILE A 1 86 ? 0.446 2.998 -7.085 1.00 94.31 86 ILE A N 1
ATOM 680 C CA . ILE A 1 86 ? 1.890 3.150 -6.860 1.00 94.31 86 ILE A CA 1
ATOM 681 C C . ILE A 1 86 ? 2.668 2.070 -7.606 1.00 94.31 86 ILE A C 1
ATOM 683 O O . ILE A 1 86 ? 3.685 2.380 -8.218 1.00 94.31 86 ILE A O 1
ATOM 687 N N . VAL A 1 87 ? 2.188 0.824 -7.593 1.00 93.75 87 VAL A N 1
ATOM 688 C CA . VAL A 1 87 ? 2.818 -0.268 -8.344 1.00 93.75 87 VAL A CA 1
ATOM 689 C C . VAL A 1 87 ? 2.812 0.037 -9.841 1.00 93.75 87 VAL A C 1
ATOM 691 O O . VAL A 1 87 ? 3.863 -0.036 -10.465 1.00 93.75 87 VAL A O 1
ATOM 694 N N . ILE A 1 88 ? 1.674 0.447 -10.408 1.00 89.69 88 ILE A N 1
ATOM 695 C CA . ILE A 1 88 ? 1.570 0.794 -11.836 1.00 89.69 88 ILE A CA 1
ATOM 696 C C . ILE A 1 88 ? 2.486 1.972 -12.194 1.00 89.69 88 ILE A C 1
ATOM 698 O O . ILE A 1 88 ? 3.116 1.957 -13.248 1.00 89.69 88 ILE A O 1
ATOM 702 N N . TYR A 1 89 ? 2.554 2.986 -11.329 1.00 89.38 89 TYR A N 1
ATOM 703 C CA . TYR A 1 89 ? 3.344 4.194 -11.564 1.00 89.38 89 TYR A CA 1
ATOM 704 C C . TYR A 1 89 ? 4.855 3.954 -11.449 1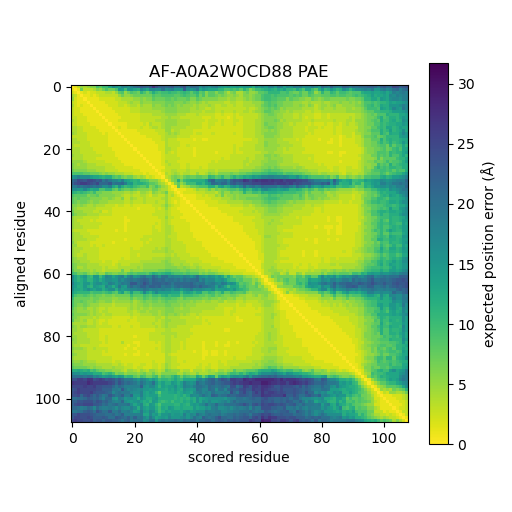.00 89.38 89 TYR A C 1
ATOM 706 O O . TYR A 1 89 ? 5.630 4.520 -12.215 1.00 89.38 89 TYR A O 1
ATOM 714 N N . MET A 1 90 ? 5.282 3.148 -10.475 1.00 88.19 90 MET A N 1
ATOM 715 C CA . MET A 1 90 ? 6.702 2.914 -10.200 1.00 88.19 90 MET A CA 1
ATOM 716 C C . MET A 1 90 ? 7.297 1.760 -11.002 1.00 88.19 90 MET A C 1
ATOM 718 O O . MET A 1 90 ? 8.521 1.688 -11.121 1.00 88.19 90 MET A O 1
ATOM 722 N N . HIS A 1 91 ? 6.474 0.841 -11.516 1.00 87.12 91 HIS A N 1
ATOM 723 C CA . HIS A 1 91 ? 6.983 -0.282 -12.295 1.00 87.12 91 HIS A CA 1
ATOM 724 C C . HIS A 1 91 ? 7.585 0.225 -13.612 1.00 8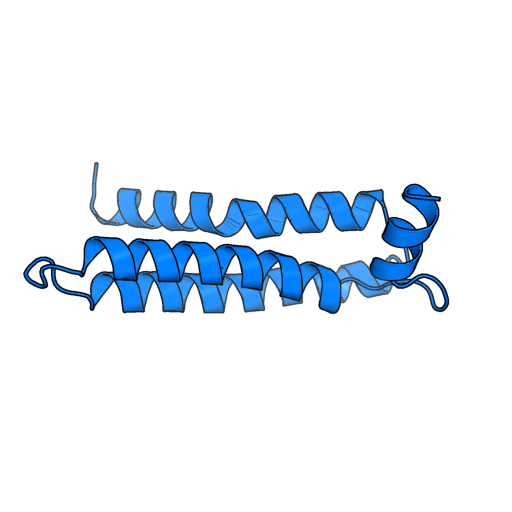7.12 91 HIS A C 1
ATOM 726 O O . HIS A 1 91 ? 6.928 0.981 -14.330 1.00 87.12 91 HIS A O 1
ATOM 732 N N . PRO A 1 92 ? 8.820 -0.178 -13.957 1.00 81.69 92 PRO A N 1
ATOM 733 C CA . PRO A 1 92 ? 9.475 0.276 -15.171 1.00 81.69 92 PRO A CA 1
ATOM 734 C C . PRO A 1 92 ? 8.705 -0.247 -16.384 1.00 81.69 92 PRO A C 1
ATOM 736 O O . PRO A 1 92 ? 8.554 -1.454 -16.564 1.00 81.69 92 PRO A O 1
ATOM 739 N N . GLN A 1 93 ? 8.228 0.672 -17.214 1.00 74.50 93 GLN A N 1
ATOM 740 C CA . GLN A 1 93 ? 7.600 0.384 -18.502 1.00 74.50 93 GLN A CA 1
ATOM 741 C C . GLN A 1 93 ? 8.601 0.745 -19.605 1.00 74.50 93 GLN A C 1
ATOM 743 O O . GLN A 1 93 ? 9.330 1.730 -19.485 1.00 74.50 93 GLN A O 1
ATOM 748 N N . GLU A 1 94 ? 8.689 -0.068 -20.658 1.00 67.75 94 GLU A N 1
ATOM 749 C CA . GLU A 1 94 ? 9.490 0.281 -21.835 1.00 67.75 94 GLU A CA 1
ATOM 750 C C . GLU A 1 94 ? 8.886 1.506 -22.537 1.00 67.75 94 GLU A C 1
ATOM 752 O O . GLU A 1 94 ? 7.666 1.673 -22.594 1.00 67.75 94 GLU A O 1
ATOM 757 N N . ASN A 1 95 ? 9.752 2.393 -23.035 1.00 58.56 95 ASN A N 1
ATOM 758 C CA . ASN A 1 95 ? 9.363 3.655 -23.664 1.00 58.56 95 ASN A CA 1
ATOM 759 C C . ASN A 1 95 ? 8.463 3.395 -24.888 1.00 58.56 95 ASN A C 1
ATOM 761 O O . ASN A 1 95 ? 8.963 3.134 -25.978 1.00 58.56 95 ASN A O 1
ATOM 765 N N . GLY A 1 96 ? 7.143 3.482 -24.718 1.00 58.66 96 GLY A N 1
ATOM 766 C CA . GLY A 1 96 ? 6.178 3.372 -25.817 1.00 58.66 96 GLY A CA 1
ATOM 767 C C . GLY A 1 96 ? 4.794 2.892 -25.391 1.00 58.66 96 GLY A C 1
ATOM 768 O O . GLY A 1 96 ? 3.792 3.437 -25.865 1.00 58.66 96 GLY A O 1
ATOM 769 N N . ASP A 1 97 ? 4.731 1.961 -24.440 1.00 56.53 97 ASP A N 1
ATOM 770 C CA . ASP A 1 97 ? 3.477 1.355 -23.992 1.00 56.53 97 ASP A CA 1
ATOM 771 C C . ASP A 1 97 ? 3.222 1.677 -22.522 1.00 56.53 97 ASP A C 1
ATOM 773 O O . ASP A 1 97 ? 3.655 0.985 -21.603 1.00 56.53 97 ASP A O 1
ATOM 777 N N . THR A 1 98 ? 2.489 2.767 -22.293 1.00 65.12 98 THR A N 1
ATOM 778 C CA . THR A 1 98 ? 1.902 3.026 -20.979 1.00 65.12 98 THR A CA 1
ATOM 779 C C . THR A 1 98 ? 0.832 1.975 -20.690 1.00 65.12 98 THR A C 1
ATOM 781 O O . THR A 1 98 ? 0.117 1.539 -21.595 1.00 65.12 98 THR A O 1
ATOM 784 N N . SER A 1 99 ? 0.654 1.603 -19.419 1.00 63.62 99 SER A N 1
ATOM 785 C CA . SER A 1 99 ? -0.375 0.623 -19.011 1.00 63.62 99 SER A CA 1
ATOM 786 C C . SER A 1 99 ? -1.781 0.920 -19.560 1.00 63.62 99 SER A C 1
ATOM 788 O O . SER A 1 99 ? -2.535 0.007 -19.889 1.00 63.62 99 SER A O 1
ATOM 79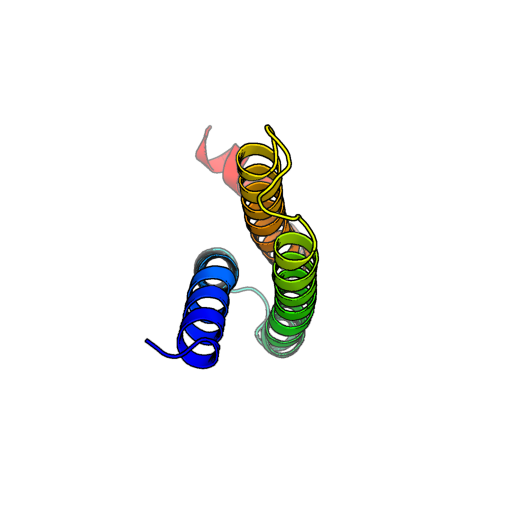0 N N . TRP A 1 100 ? -2.126 2.200 -19.724 1.00 62.81 100 TRP A N 1
ATOM 791 C CA . TRP A 1 100 ? -3.380 2.637 -20.349 1.00 62.81 100 TRP A CA 1
ATOM 792 C C . TRP A 1 100 ? -3.480 2.373 -21.841 1.00 62.81 100 TRP A C 1
ATOM 794 O O . TRP A 1 100 ? -4.566 2.053 -22.319 1.00 62.81 100 TRP A O 1
ATOM 804 N N . ARG A 1 101 ? -2.374 2.449 -22.574 1.00 65.94 101 ARG A N 1
ATOM 805 C CA . ARG A 1 101 ? -2.367 2.182 -24.010 1.00 65.94 101 ARG A CA 1
ATOM 806 C C . ARG A 1 101 ? -2.663 0.712 -24.309 1.00 65.94 101 ARG A C 1
ATOM 808 O O . ARG A 1 101 ? -3.468 0.426 -25.187 1.00 65.94 101 ARG A O 1
ATOM 815 N N . LEU A 1 102 ? -2.097 -0.207 -23.527 1.00 65.81 102 LEU A N 1
ATOM 816 C CA . LEU A 1 102 ? -2.371 -1.644 -23.654 1.00 65.81 102 LEU A CA 1
ATOM 817 C C . LEU A 1 102 ? -3.816 -2.002 -23.302 1.00 65.81 102 LEU A C 1
ATOM 819 O O . LEU A 1 102 ? -4.443 -2.767 -24.027 1.00 65.81 102 LEU A O 1
ATOM 823 N N . ILE A 1 103 ? -4.367 -1.419 -22.233 1.00 69.94 103 ILE A N 1
ATOM 824 C CA . ILE A 1 103 ? -5.766 -1.663 -21.859 1.00 69.94 103 ILE A CA 1
ATOM 825 C C . ILE A 1 103 ? -6.710 -1.173 -22.960 1.00 69.94 103 ILE A C 1
ATOM 827 O O . ILE A 1 103 ? -7.599 -1.918 -23.364 1.00 69.94 103 ILE A O 1
ATOM 831 N N . MET A 1 104 ? -6.482 0.024 -23.508 1.00 69.62 104 MET A N 1
ATOM 832 C CA . MET A 1 104 ? -7.284 0.533 -24.626 1.00 69.62 104 MET A CA 1
ATOM 833 C C . MET A 1 104 ? -7.162 -0.329 -25.890 1.00 69.62 104 MET A C 1
ATOM 835 O O . MET A 1 104 ? -8.182 -0.612 -26.508 1.00 69.62 104 MET A O 1
ATOM 839 N N . ASN A 1 105 ? -5.961 -0.804 -26.235 1.00 68.19 105 ASN A N 1
ATOM 840 C CA . ASN A 1 105 ? -5.755 -1.682 -27.395 1.00 68.19 105 ASN A CA 1
ATOM 841 C C . ASN A 1 105 ? -6.372 -3.081 -27.214 1.00 68.19 105 ASN A C 1
ATOM 843 O O . ASN A 1 105 ? -6.694 -3.737 -28.193 1.00 68.19 105 ASN A O 1
ATOM 847 N N . SER A 1 106 ? -6.525 -3.562 -25.977 1.00 65.94 106 SER A N 1
ATOM 848 C CA . SER A 1 106 ? -7.164 -4.860 -25.699 1.00 65.94 106 SER A CA 1
ATOM 849 C C . SER A 1 106 ? -8.698 -4.819 -25.750 1.00 65.94 106 SER A C 1
ATOM 851 O O . SER A 1 106 ? -9.343 -5.865 -25.733 1.00 65.94 106 SER A O 1
ATOM 853 N N . LEU A 1 107 ? -9.277 -3.615 -25.772 1.00 69.19 107 LEU A N 1
ATOM 854 C CA . LEU A 1 107 ? -10.721 -3.368 -25.811 1.00 69.19 107 LEU A CA 1
ATOM 855 C C . LEU A 1 107 ? -11.226 -2.950 -27.205 1.00 69.19 107 LEU A C 1
ATOM 857 O O . LEU A 1 107 ? -12.434 -2.766 -27.363 1.00 69.19 107 LEU A O 1
ATOM 861 N N . SER A 1 108 ? -10.326 -2.777 -28.180 1.00 55.34 108 SER A N 1
ATOM 862 C CA . SER A 1 108 ? -10.632 -2.516 -29.597 1.00 55.34 108 SER A CA 1
ATOM 863 C C . SER A 1 108 ? -10.631 -3.801 -30.410 1.00 55.34 108 SER A C 1
ATOM 865 O O . SER A 1 108 ? -11.540 -3.960 -31.249 1.00 55.34 108 SER A O 1
#

Mean predicted aligned error: 7.2 Å

pLDDT: mean 84.87, std 11.33, range [55.34, 96.62]

Sequence (108 aa):
MSKQMKSMLIFMAGILPTVISIQIMIHYFPATGLGRIITIPFTYIVNSIILMVAIFVTRLIGAKRKFAWVLKRSIWVIVITLHIAIVIYMHPQENGDTSWRLIMNSLS

Foldseek 3Di:
DDPVVVVVVQLVVLCVLLVVLLVVCCVVAVPDPVLCVPLSVVLSVVLSVLSVVLVVVLVVQDPPDPCSVVVNVVSSVVSSVVSNVSSLVRRDHPPPDRVVNVVVVVVD

Solvent-accessible surface area (backbone atoms only — not comparable to full-atom values): 6185 Å² total; per-residue (Å²): 132,55,75,64,58,55,51,51,52,52,50,59,60,65,45,44,56,45,55,53,43,48,53,51,43,50,71,78,41,73,40,60,72,69,48,46,68,55,36,53,60,49,49,52,52,54,44,50,52,53,49,53,50,50,56,49,53,52,63,68,55,51,86,85,45,95,57,39,66,60,54,45,50,52,52,52,53,52,50,52,53,48,33,43,50,50,44,66,70,57,49,56,61,55,97,85,57,52,76,65,55,53,54,55,64,75,75,110